Protein AF-A0A960XJB8-F1 (afdb_monomer)

Foldseek 3Di:
DDDQKDKDFAPKDWDDKDWFDDDPPDPDDTDIDTDIDTPDMDMDGD

pLDDT: mean 94.14, std 6.2, range [63.69, 98.38]

Nearest PDB structures (foldseek):
  7b5h-assembly1_AN  TM=8.703E-01  e=9.531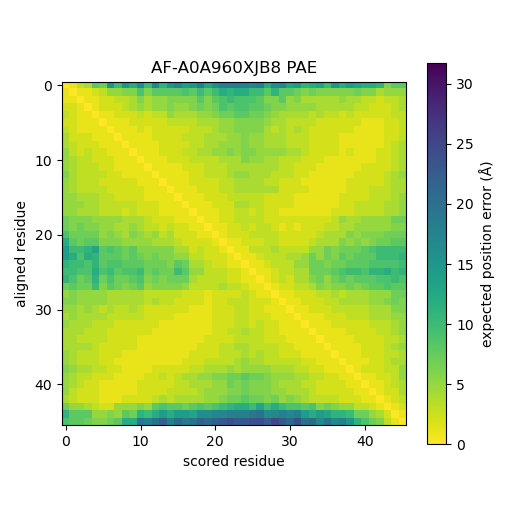E-04  Nostoc sp. PCC 7120 = FACHB-418
  7adz-assembly1_1a  TM=8.595E-01  e=8.329E-04  Algoriphagus machipongonensis
  7aeb-assembly1_Y  TM=8.539E-01  e=1.153E-02  Algoriphagus machipongonensis
  6j0b-assembly1_a  TM=8.988E-01  e=1.412E-02  Photorhabdus asymbiotica subsp. asymbiotica ATCC 43949
  6rao-assembly1_F  TM=9.032E-01  e=2.421E-02  Serratia entomophila

Sequence (46 aa):
HQPVMVWKARNAFPVKIEGPGLKSTGNEVAIESLEIAHEGLSIETP

Secondary structure (DSSP, 8-state):
---S-EEEESS-EEEEEEPPP--TT--S----EEEEE-S-EEEE--

Mean predicted aligned error: 4.13 Å

Structure (mmCIF, N/CA/C/O backbone):
data_AF-A0A960XJB8-F1
#
_entry.id   AF-A0A960XJB8-F1
#
loop_
_atom_site.group_PDB
_atom_site.id
_atom_site.type_symbol
_atom_site.label_atom_id
_atom_site.label_alt_id
_atom_site.label_comp_id
_atom_site.label_asym_id
_atom_site.label_entity_id
_atom_site.label_seq_id
_atom_site.pdbx_PDB_ins_code
_atom_site.Cartn_x
_atom_site.Cartn_y
_atom_site.Cartn_z
_atom_site.occupancy
_atom_site.B_iso_or_equiv
_atom_site.auth_seq_id
_atom_site.auth_comp_id
_atom_site.auth_asym_id
_atom_site.auth_atom_id
_atom_site.pdbx_PDB_model_num
ATOM 1 N N . HIS A 1 1 ? -6.720 8.667 25.091 1.00 80.31 1 HIS A N 1
ATOM 2 C CA . HIS A 1 1 ? -7.075 8.794 23.664 1.00 80.31 1 HIS A CA 1
ATOM 3 C C . HIS A 1 1 ? -7.428 7.403 23.163 1.00 80.31 1 HIS A C 1
ATOM 5 O O . HIS A 1 1 ? -6.653 6.493 23.427 1.00 80.31 1 HIS A O 1
ATOM 11 N N . GLN A 1 2 ? -8.607 7.222 22.567 1.00 89.12 2 GLN A N 1
ATOM 12 C CA . GLN A 1 2 ? -9.063 5.941 22.014 1.00 89.12 2 GLN A CA 1
ATOM 13 C C . GLN A 1 2 ? -9.341 6.120 20.516 1.00 89.12 2 GLN A C 1
ATOM 15 O O . GLN A 1 2 ? -9.751 7.218 20.123 1.00 89.12 2 GLN A O 1
ATOM 20 N N . PRO A 1 3 ? -9.092 5.093 19.686 1.00 91.88 3 PRO A N 1
ATOM 21 C CA . PRO A 1 3 ? -9.370 5.164 18.259 1.00 91.88 3 PRO A CA 1
ATOM 22 C C . PRO A 1 3 ? -10.868 5.379 18.022 1.00 91.88 3 PRO A C 1
ATOM 24 O O . PRO A 1 3 ? -11.701 4.703 18.615 1.00 91.88 3 PRO A O 1
ATOM 27 N N . VAL A 1 4 ? -11.205 6.332 17.151 1.00 92.94 4 VAL A N 1
ATOM 28 C CA . VAL A 1 4 ? -12.601 6.655 16.800 1.00 92.94 4 VAL A CA 1
ATOM 29 C C . VAL A 1 4 ? -13.195 5.682 15.779 1.00 92.94 4 VAL A C 1
ATOM 31 O O . VAL A 1 4 ? -14.412 5.561 15.680 1.00 92.94 4 VAL A O 1
ATOM 34 N N . MET A 1 5 ? -12.344 4.997 15.012 1.00 93.88 5 MET A N 1
ATOM 35 C CA . MET A 1 5 ? -12.729 3.988 14.029 1.00 93.88 5 MET A CA 1
ATOM 36 C C . MET A 1 5 ? -11.530 3.094 13.717 1.00 93.88 5 MET A C 1
ATOM 38 O O . MET A 1 5 ? -10.404 3.585 13.612 1.00 93.88 5 MET A O 1
ATOM 42 N N . VAL A 1 6 ? -11.773 1.795 13.543 1.00 95.50 6 VAL A N 1
ATOM 43 C CA . VAL A 1 6 ? -10.756 0.833 13.111 1.00 95.50 6 VAL A CA 1
ATOM 44 C C . VAL A 1 6 ? -11.274 0.083 11.888 1.00 95.50 6 VAL A C 1
ATOM 46 O O . VAL A 1 6 ? -12.352 -0.499 11.930 1.00 95.50 6 VAL A O 1
ATOM 49 N N . TRP A 1 7 ? -10.500 0.062 10.803 1.00 96.19 7 TRP A N 1
ATOM 50 C CA . TRP A 1 7 ? -10.777 -0.785 9.640 1.00 96.19 7 TRP A CA 1
ATOM 51 C C . TRP A 1 7 ? -9.890 -2.027 9.671 1.00 96.19 7 TRP A C 1
ATOM 53 O O . TRP A 1 7 ? -8.683 -1.930 9.892 1.00 96.19 7 TRP A O 1
ATOM 63 N N . LYS A 1 8 ? -10.483 -3.195 9.422 1.00 96.31 8 LYS A N 1
ATOM 64 C CA . LYS A 1 8 ? -9.788 -4.484 9.356 1.00 96.31 8 LYS A CA 1
ATOM 65 C C . LYS A 1 8 ? -9.957 -5.088 7.969 1.00 96.31 8 LYS A C 1
ATOM 67 O O . LYS A 1 8 ? -11.081 -5.341 7.541 1.00 96.31 8 LYS A O 1
ATOM 72 N N . ALA A 1 9 ? -8.844 -5.320 7.279 1.00 97.25 9 ALA A N 1
ATOM 73 C CA . ALA A 1 9 ? -8.811 -6.042 6.012 1.00 97.25 9 ALA A CA 1
ATOM 74 C C . ALA A 1 9 ? -8.490 -7.525 6.260 1.00 97.25 9 ALA A C 1
ATOM 76 O O . ALA A 1 9 ? -7.575 -7.843 7.020 1.00 97.25 9 ALA A O 1
ATOM 77 N N . ARG A 1 10 ? -9.233 -8.439 5.627 1.00 97.94 10 ARG A N 1
ATOM 78 C CA . ARG A 1 10 ? -9.027 -9.893 5.738 1.00 97.94 10 ARG A CA 1
ATOM 79 C C . ARG A 1 10 ? -8.256 -10.413 4.530 1.00 97.94 10 ARG A C 1
ATOM 81 O O . ARG A 1 10 ? -8.628 -10.094 3.404 1.00 97.94 10 ARG A O 1
ATOM 88 N N . ASN A 1 11 ? -7.251 -11.261 4.772 1.00 97.75 11 ASN A N 1
ATOM 89 C CA . ASN A 1 11 ? -6.458 -11.923 3.726 1.00 97.75 11 ASN A CA 1
ATOM 90 C C . ASN A 1 11 ? -5.960 -10.924 2.669 1.00 97.75 11 ASN A C 1
ATOM 92 O O . ASN A 1 11 ? -6.304 -11.003 1.494 1.00 97.75 11 ASN A O 1
ATOM 96 N N . ALA A 1 12 ? -5.219 -9.926 3.141 1.00 97.94 12 ALA A N 1
ATOM 97 C CA . ALA A 1 12 ? -4.690 -8.832 2.346 1.00 97.94 12 ALA A CA 1
ATOM 98 C C . ALA A 1 12 ? -3.303 -9.197 1.797 1.00 97.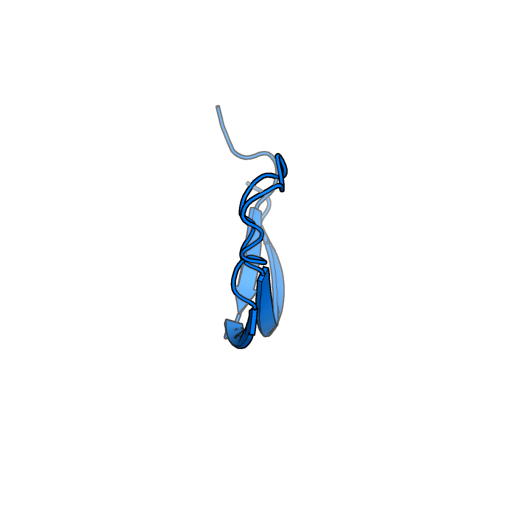94 12 ALA A C 1
ATOM 100 O O . ALA A 1 12 ? -2.371 -9.397 2.576 1.00 97.94 12 ALA A O 1
ATOM 101 N N . PHE A 1 13 ? -3.163 -9.264 0.473 1.00 97.94 13 PHE A N 1
ATOM 102 C CA . PHE A 1 13 ? -1.908 -9.609 -0.196 1.00 97.94 13 PHE A CA 1
ATOM 103 C C . PHE A 1 13 ? -1.478 -8.515 -1.176 1.00 97.94 13 PHE A C 1
ATOM 105 O O . PHE A 1 13 ? -2.328 -7.942 -1.864 1.00 97.94 13 PHE A O 1
ATOM 112 N N . PRO A 1 14 ? -0.169 -8.227 -1.267 1.00 97.75 14 PRO A N 1
ATOM 113 C CA . PRO A 1 14 ? 0.346 -7.264 -2.223 1.00 97.75 14 PRO A CA 1
ATOM 114 C C . PRO A 1 14 ? 0.151 -7.797 -3.642 1.00 97.75 14 PRO A C 1
ATOM 116 O O . PRO A 1 14 ? 0.495 -8.941 -3.938 1.00 97.75 14 PRO A O 1
ATOM 119 N N . VAL A 1 15 ? -0.390 -6.962 -4.521 1.00 98.31 15 VAL A N 1
ATOM 120 C CA . VAL A 1 15 ? 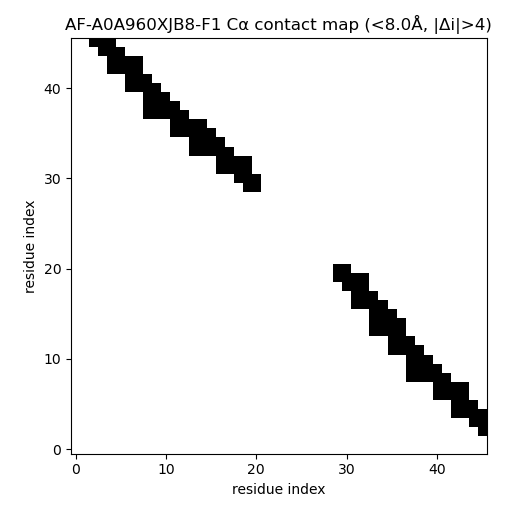-0.581 -7.306 -5.939 1.00 98.31 15 VAL A CA 1
ATOM 121 C C . VAL A 1 15 ?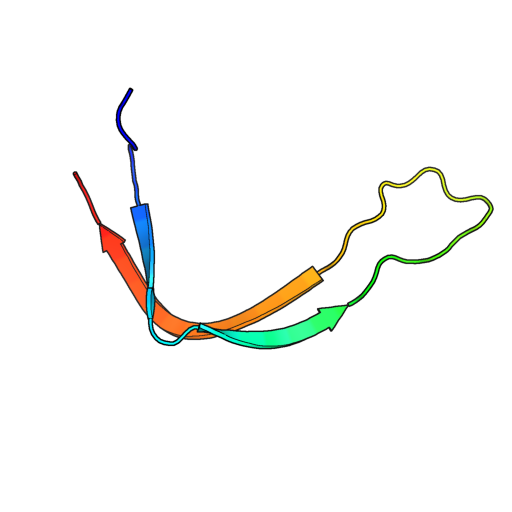 0.260 -6.446 -6.868 1.00 98.31 15 VAL A C 1
ATOM 123 O O . VAL A 1 15 ? 0.536 -6.860 -7.992 1.00 98.31 15 VAL A O 1
ATOM 126 N N . LYS A 1 16 ? 0.710 -5.275 -6.403 1.00 98.38 16 LYS A N 1
ATOM 127 C CA . LYS A 1 16 ? 1.564 -4.380 -7.182 1.00 98.38 16 LYS A CA 1
ATOM 128 C C . LYS A 1 16 ? 2.400 -3.482 -6.281 1.00 98.38 16 LYS A C 1
ATOM 130 O O . LYS A 1 16 ? 1.919 -3.025 -5.248 1.00 98.38 16 LYS A O 1
ATOM 135 N N . ILE A 1 17 ? 3.641 -3.241 -6.697 1.00 97.88 17 ILE A N 1
ATOM 136 C CA . ILE A 1 17 ? 4.591 -2.347 -6.032 1.00 97.88 17 ILE A CA 1
ATOM 137 C C . ILE A 1 17 ? 5.178 -1.421 -7.091 1.00 97.88 17 ILE A C 1
ATOM 139 O O . ILE A 1 17 ? 5.678 -1.892 -8.113 1.00 97.88 17 ILE A O 1
ATOM 143 N N . GLU A 1 18 ? 5.142 -0.121 -6.833 1.00 98.06 18 GLU A N 1
ATOM 144 C CA . GLU A 1 18 ? 5.812 0.893 -7.641 1.00 98.06 18 GLU A CA 1
ATOM 145 C C . GLU A 1 18 ? 6.768 1.693 -6.755 1.00 98.06 18 GLU A C 1
ATOM 147 O O . GLU A 1 18 ? 6.363 2.284 -5.751 1.00 98.06 18 GLU A O 1
ATOM 152 N N . GLY A 1 19 ? 8.052 1.673 -7.124 1.00 95.94 19 GLY A N 1
ATOM 153 C CA . GLY A 1 19 ? 9.094 2.450 -6.458 1.00 95.94 19 GLY A CA 1
ATOM 154 C C . GLY A 1 19 ? 8.996 3.946 -6.775 1.00 95.94 19 GLY A C 1
ATOM 155 O O . GLY A 1 19 ? 8.272 4.343 -7.694 1.00 95.94 19 GLY A O 1
ATOM 156 N N . PRO A 1 20 ? 9.758 4.793 -6.066 1.00 95.31 20 PRO A N 1
ATOM 157 C CA . PRO A 1 20 ? 9.741 6.220 -6.324 1.00 95.31 20 PRO A CA 1
ATOM 158 C C . PRO A 1 20 ? 10.394 6.534 -7.674 1.00 95.31 20 PRO A C 1
ATOM 160 O O . PRO A 1 20 ? 11.356 5.888 -8.099 1.00 95.31 20 PRO A O 1
ATOM 163 N N . GLY A 1 21 ? 9.913 7.582 -8.339 1.00 93.19 21 GLY A N 1
ATOM 164 C CA . GLY A 1 21 ? 10.580 8.119 -9.521 1.00 93.19 21 GLY A CA 1
ATOM 165 C C . GLY A 1 21 ? 11.937 8.725 -9.153 1.00 93.19 21 GLY A C 1
ATOM 166 O O . GLY A 1 21 ? 12.015 9.613 -8.306 1.00 93.19 21 GLY A O 1
ATOM 167 N N . LEU A 1 22 ? 13.013 8.277 -9.802 1.00 92.31 22 LEU A N 1
ATOM 168 C CA . LEU A 1 22 ? 14.359 8.805 -9.568 1.00 92.31 22 LEU A CA 1
ATOM 169 C C . LEU A 1 22 ? 14.669 9.927 -10.564 1.00 92.31 22 LEU A C 1
ATOM 171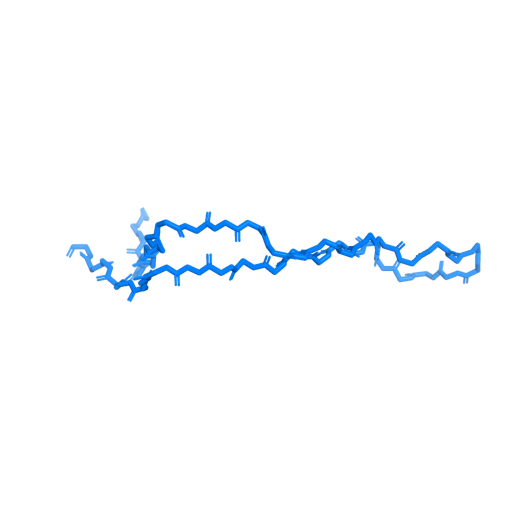 O O . LEU A 1 22 ? 14.982 9.672 -11.727 1.00 92.31 22 LEU A O 1
ATOM 175 N N . LYS A 1 23 ? 14.592 11.182 -10.107 1.00 91.00 23 LYS A N 1
ATOM 176 C CA . LYS A 1 23 ? 14.866 12.377 -10.918 1.00 91.00 23 LYS A CA 1
ATOM 177 C C . LYS A 1 23 ? 15.900 13.264 -10.230 1.00 91.00 23 LYS A C 1
ATOM 179 O O . LYS A 1 23 ? 15.624 13.843 -9.188 1.00 91.00 23 LYS A O 1
ATOM 184 N N . SER A 1 24 ? 17.073 13.420 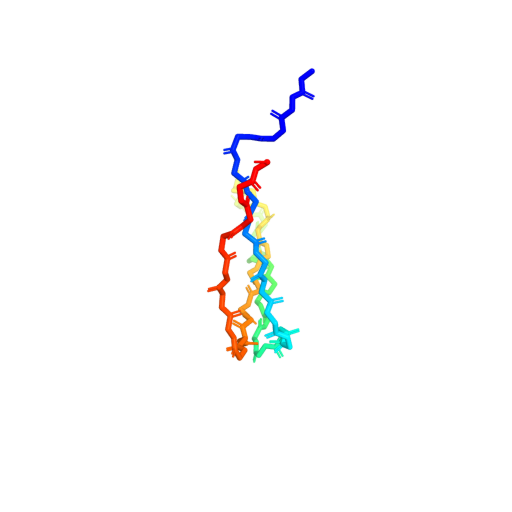-10.844 1.00 91.06 24 SER A N 1
ATOM 185 C CA . SER A 1 24 ? 18.202 14.170 -10.264 1.00 91.06 24 SER A CA 1
ATOM 186 C C . SER A 1 24 ? 17.937 15.664 -10.057 1.00 91.06 24 SER A C 1
ATOM 188 O O . SER A 1 24 ? 18.605 16.297 -9.247 1.00 91.06 24 SER A O 1
ATOM 190 N N . THR A 1 25 ? 16.979 16.227 -10.794 1.00 94.75 25 THR A N 1
ATOM 191 C CA . THR A 1 25 ? 16.556 17.632 -10.693 1.00 94.75 25 THR A CA 1
ATOM 192 C C . THR A 1 25 ? 15.193 17.801 -10.022 1.00 94.75 25 THR A C 1
ATOM 194 O O . THR A 1 25 ? 14.666 18.911 -9.986 1.00 94.75 25 THR A O 1
ATOM 197 N N . GLY A 1 26 ? 14.583 16.705 -9.562 1.00 90.19 26 GLY A N 1
ATOM 198 C CA . GLY A 1 26 ? 13.295 16.730 -8.877 1.00 90.19 26 GLY A CA 1
ATOM 199 C C . GLY A 1 26 ? 13.439 17.192 -7.429 1.00 90.19 26 GLY A C 1
ATOM 200 O O . GLY A 1 26 ? 14.433 16.882 -6.778 1.00 90.19 26 GLY A O 1
ATOM 201 N N . ASN A 1 27 ? 12.438 17.919 -6.935 1.00 91.69 27 ASN A N 1
ATOM 202 C CA . ASN A 1 27 ? 12.326 18.350 -5.533 1.00 91.69 27 ASN A CA 1
ATOM 203 C C . ASN A 1 27 ? 11.102 17.716 -4.848 1.00 91.69 27 ASN A C 1
ATOM 205 O O . ASN A 1 27 ? 10.655 18.166 -3.793 1.00 91.69 27 ASN A O 1
ATOM 209 N N . GLU A 1 28 ? 10.508 16.716 -5.490 1.00 91.88 28 GLU A N 1
ATOM 210 C CA . GLU A 1 28 ? 9.347 15.993 -5.005 1.00 91.88 28 GLU A CA 1
ATOM 211 C C . GLU A 1 28 ? 9.751 14.950 -3.951 1.00 91.88 28 GLU A C 1
ATOM 213 O O . GLU A 1 28 ? 10.858 14.409 -3.965 1.00 91.88 28 GLU A O 1
ATOM 218 N N . VAL A 1 29 ? 8.841 14.650 -3.022 1.00 94.19 29 VAL A N 1
ATOM 219 C CA . VAL A 1 29 ? 9.054 13.590 -2.030 1.00 94.19 29 VAL A CA 1
ATOM 220 C C . VAL A 1 29 ? 9.061 12.239 -2.741 1.00 94.19 29 VAL A C 1
ATOM 222 O O . VAL A 1 29 ? 8.193 11.964 -3.570 1.00 94.19 29 VAL A O 1
ATOM 225 N N . ALA A 1 30 ? 10.020 11.381 -2.398 1.00 94.31 30 ALA A N 1
ATOM 226 C CA . ALA A 1 30 ? 10.035 10.003 -2.865 1.00 94.31 30 ALA A CA 1
ATOM 227 C C . ALA A 1 30 ? 8.856 9.240 -2.244 1.00 94.31 30 ALA A C 1
ATOM 229 O O . ALA A 1 30 ? 8.815 9.040 -1.030 1.00 94.31 30 ALA A O 1
ATOM 230 N N . ILE A 1 31 ? 7.898 8.837 -3.079 1.00 95.38 31 ILE A N 1
ATOM 231 C CA . ILE A 1 31 ? 6.727 8.060 -2.670 1.00 95.38 31 ILE A CA 1
ATOM 232 C C . ILE A 1 31 ? 6.779 6.689 -3.331 1.00 95.38 31 ILE A C 1
ATOM 234 O O . ILE A 1 31 ? 6.952 6.583 -4.543 1.00 95.38 31 ILE A O 1
ATOM 238 N N . GLU A 1 32 ? 6.586 5.658 -2.520 1.00 97.12 32 GLU A N 1
ATOM 239 C CA . GLU A 1 32 ? 6.331 4.292 -2.964 1.00 97.12 32 GLU A CA 1
ATOM 240 C C . GLU A 1 32 ? 4.832 4.012 -2.914 1.00 97.12 32 GLU A C 1
ATOM 242 O O . GLU A 1 32 ? 4.139 4.461 -1.997 1.00 97.12 32 GLU A O 1
ATOM 247 N N . SER A 1 33 ? 4.331 3.264 -3.895 1.00 97.81 33 SER A N 1
ATOM 248 C CA . SER A 1 33 ? 2.929 2.846 -3.947 1.00 97.81 33 SER A CA 1
ATOM 249 C C . SER A 1 33 ? 2.817 1.329 -3.843 1.00 97.81 33 SER A C 1
ATOM 251 O O . SER A 1 33 ? 3.493 0.591 -4.561 1.00 97.81 33 SER A O 1
ATOM 253 N N . LEU A 1 34 ? 1.940 0.870 -2.948 1.00 97.75 34 LEU A N 1
ATOM 254 C CA . LEU A 1 34 ? 1.608 -0.536 -2.741 1.00 97.75 34 LEU A CA 1
ATOM 255 C C . LEU A 1 34 ? 0.107 -0.732 -2.945 1.00 97.75 34 LEU A C 1
ATOM 257 O O . LEU A 1 34 ? -0.701 -0.129 -2.238 1.00 97.75 34 LEU A O 1
ATOM 261 N N . GLU A 1 35 ? -0.264 -1.613 -3.867 1.00 98.19 35 GLU A N 1
ATOM 262 C CA . GLU A 1 35 ? -1.652 -2.033 -4.056 1.00 98.19 35 GLU A CA 1
ATOM 263 C C . GLU A 1 35 ? -1.860 -3.412 -3.427 1.00 98.19 35 GLU A C 1
ATOM 265 O O . GLU A 1 35 ? -1.040 -4.324 -3.587 1.00 98.19 35 GLU A O 1
ATOM 270 N N . ILE A 1 36 ? -2.974 -3.567 -2.713 1.00 98.19 36 ILE A N 1
ATOM 271 C CA . ILE A 1 36 ? -3.314 -4.773 -1.960 1.00 98.19 36 ILE A CA 1
ATOM 272 C C . ILE A 1 36 ? -4.685 -5.271 -2.411 1.00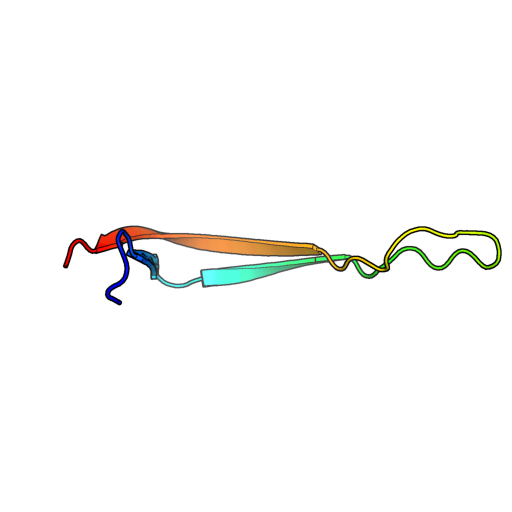 98.19 36 ILE A C 1
ATOM 274 O O . ILE A 1 36 ? -5.662 -4.524 -2.373 1.00 98.19 36 ILE A O 1
ATOM 278 N N . ALA A 1 37 ? -4.771 -6.551 -2.767 1.00 98.31 37 ALA A N 1
ATOM 279 C CA . ALA A 1 37 ? -6.048 -7.243 -2.896 1.00 98.31 37 ALA A CA 1
ATOM 280 C C . ALA A 1 37 ? -6.423 -7.866 -1.548 1.00 98.31 37 ALA A C 1
ATOM 282 O O . ALA A 1 37 ? -5.582 -8.475 -0.887 1.00 98.31 37 ALA A O 1
ATOM 283 N N . HIS A 1 38 ? -7.681 -7.715 -1.138 1.00 98.00 38 HIS A N 1
ATOM 284 C CA . HIS A 1 38 ? -8.191 -8.253 0.120 1.00 98.00 38 HIS A CA 1
ATOM 285 C C . HIS A 1 38 ? -9.519 -8.986 -0.087 1.00 98.00 38 HIS A C 1
ATOM 287 O O . HIS A 1 38 ? -10.320 -8.628 -0.948 1.00 98.00 38 HIS A O 1
ATOM 293 N N . GLU A 1 39 ? -9.814 -9.959 0.769 1.00 98.19 39 GLU A N 1
ATOM 294 C CA . GLU A 1 39 ? -11.050 -10.753 0.707 1.00 98.19 39 GLU A CA 1
ATOM 295 C C . GLU A 1 39 ? -12.157 -10.238 1.646 1.00 98.19 39 GLU A C 1
ATOM 297 O O . GLU A 1 39 ? -13.144 -10.928 1.918 1.00 98.19 39 GLU A O 1
ATOM 302 N N . GLY A 1 40 ? -11.991 -9.039 2.201 1.00 97.00 40 GLY A N 1
ATOM 303 C CA . GLY A 1 40 ? -13.021 -8.362 2.981 1.00 97.00 40 GLY A CA 1
ATOM 304 C C . GLY A 1 40 ? -12.471 -7.164 3.739 1.00 97.00 40 GLY A C 1
ATOM 305 O O . GLY A 1 40 ? -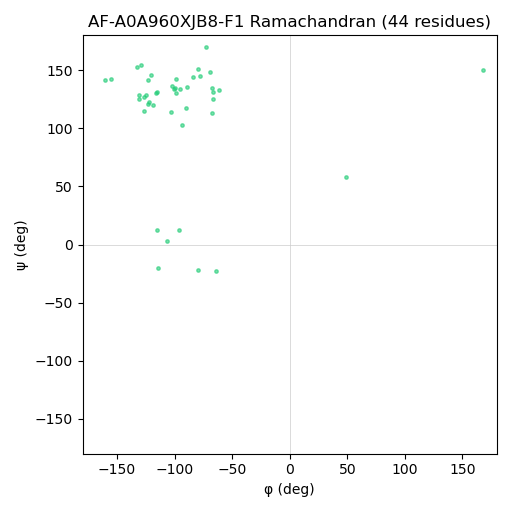11.304 -7.165 4.127 1.00 97.00 40 GLY A O 1
ATOM 306 N N . LEU A 1 41 ? -13.323 -6.165 3.960 1.00 97.12 41 LEU A N 1
ATOM 307 C CA . LEU A 1 41 ? -13.030 -4.979 4.759 1.00 97.12 41 LEU A CA 1
ATOM 308 C C . LEU A 1 41 ? -14.183 -4.763 5.742 1.00 97.12 41 LEU A C 1
ATOM 310 O O . LEU A 1 41 ? -15.338 -4.688 5.328 1.00 97.12 41 LEU A O 1
ATOM 314 N N . SER A 1 42 ? -13.880 -4.680 7.034 1.00 96.94 42 SER A N 1
ATOM 315 C CA . SER A 1 42 ? -14.874 -4.464 8.090 1.00 96.94 42 SER A CA 1
ATOM 316 C C . SER A 1 42 ? -14.481 -3.312 9.003 1.00 96.94 42 SER A C 1
ATOM 318 O O . SER A 1 42 ? -13.296 -3.027 9.176 1.00 96.94 42 SER A O 1
ATOM 320 N N . ILE A 1 43 ? -15.478 -2.686 9.623 1.00 96.56 43 ILE A N 1
ATOM 321 C CA . ILE A 1 43 ? -15.281 -1.654 10.640 1.00 96.56 43 ILE A CA 1
ATOM 322 C C . ILE A 1 43 ? -15.427 -2.302 12.015 1.00 96.56 43 ILE A C 1
ATOM 324 O O . ILE A 1 43 ? -16.400 -3.006 12.270 1.00 96.56 43 ILE A O 1
ATOM 328 N N . GLU A 1 44 ? -14.465 -2.048 12.891 1.00 90.75 44 GLU A N 1
ATOM 329 C CA . GLU A 1 44 ? -14.567 -2.300 14.321 1.00 90.75 44 GLU A CA 1
ATOM 330 C C . GLU A 1 44 ? -14.810 -0.964 15.021 1.00 90.75 44 GLU A C 1
ATOM 332 O O . GLU A 1 44 ? -13.982 -0.048 14.974 1.00 90.75 44 GLU A O 1
ATOM 337 N N . THR A 1 45 ? -15.992 -0.843 15.618 1.00 78.38 45 THR A N 1
ATOM 338 C CA . THR A 1 45 ? -16.290 0.219 16.577 1.00 78.38 45 THR A CA 1
ATOM 339 C C . THR A 1 45 ? -15.795 -0.197 17.964 1.00 78.38 45 THR A C 1
ATOM 341 O O . THR A 1 45 ? -15.882 -1.389 18.272 1.00 78.38 45 THR A O 1
ATOM 344 N N . PRO A 1 46 ? -15.286 0.751 18.774 1.00 63.69 46 PRO A N 1
ATOM 345 C CA . PRO A 1 46 ? -14.920 0.506 20.170 1.00 63.69 46 PRO A CA 1
ATOM 346 C C . PRO A 1 46 ? -16.039 -0.133 20.999 1.00 63.69 46 PRO A C 1
ATOM 348 O O . PRO A 1 46 ? -17.225 0.148 20.703 1.00 63.69 46 PRO A O 1
#

Radius of gyration: 16.31 Å; Cα contacts (8 Å, |Δi|>4): 64; chains: 1; bounding box: 34×30×35 Å

Solvent-accessible surface area (backbone atoms only — not comparable to full-atom values): 319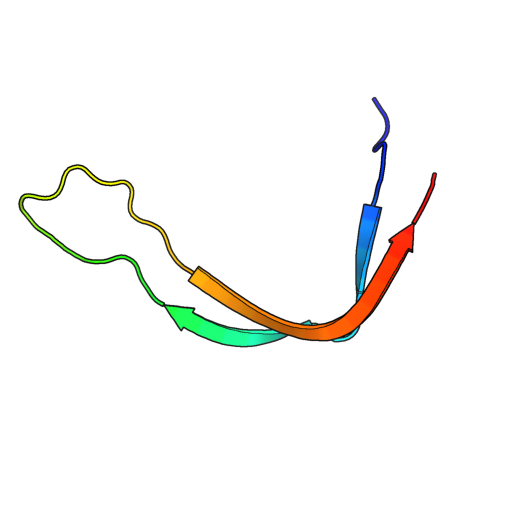0 Å² total; per-residue (Å²): 141,77,79,90,67,42,80,47,70,38,78,66,42,81,75,46,78,44,75,48,84,90,52,97,85,60,89,72,81,81,53,69,48,77,43,68,50,57,80,42,78,46,78,48,72,126